Protein AF-A0A938U013-F1 (afdb_monomer_lite)

pLDDT: mean 74.07, std 19.17, range [39.12, 93.88]

Sequence (105 aa):
MKTIKGFQINNTELNHWEKLFKQWQSLIERYCKIMEEDDAPFYHTERANIGVLAGAAWKTGWLALEEFIFRKRAWIFPSHSRLLRGTGKFKNIIYPGVLLLAKIV

Radius of gyration: 19.33 Å; chains: 1; bounding box: 37×30×55 Å

Foldseek 3Di:
DDQDDDDDDPDPVCVVCVQLVVLLSVLQVVVCVVVVVPDTLVVDDPVSSLVSSQVSQVVSQKHKDKDDDDDDPDDDDPPPDPDDPPPDPDPDDDDDIDIDIGHDD

Secondary structure (DSSP, 8-state):
-----------GGGGGGHHHHHHHHHHHHHHHHHTTTS--GGGS-HHHHHHHHHHHHHHTTEEEEE------------TT--------------PPPPEEEEE--

Structure (mmCIF, N/CA/C/O backbone):
data_AF-A0A938U013-F1
#
_entry.id   AF-A0A938U013-F1
#
loop_
_atom_site.group_PDB
_atom_site.id
_atom_site.type_symbol
_atom_site.label_atom_id
_atom_site.label_alt_id
_atom_site.label_comp_id
_atom_site.label_asym_id
_atom_site.label_entity_id
_atom_site.label_seq_id
_atom_site.pdbx_PDB_ins_code
_atom_site.Cartn_x
_atom_site.Cartn_y
_atom_site.Cartn_z
_atom_site.occupancy
_atom_site.B_iso_or_equiv
_atom_site.auth_seq_id
_atom_site.auth_comp_id
_atom_site.auth_asym_id
_atom_site.auth_atom_id
_atom_site.pdbx_PDB_model_num
ATOM 1 N N . MET A 1 1 ? 15.013 6.579 3.277 1.00 51.34 1 MET A N 1
ATOM 2 C CA . MET A 1 1 ? 14.236 7.087 2.114 1.00 51.34 1 MET A CA 1
ATOM 3 C C . MET A 1 1 ? 12.915 7.774 2.525 1.00 51.34 1 MET A C 1
ATOM 5 O O . MET A 1 1 ? 12.404 7.468 3.597 1.00 51.34 1 MET A O 1
ATOM 9 N N . LYS A 1 2 ? 12.329 8.691 1.720 1.00 54.62 2 LYS A N 1
ATOM 10 C CA . LYS A 1 2 ? 10.961 9.231 1.952 1.00 54.62 2 LYS A CA 1
ATOM 11 C C . LYS A 1 2 ? 9.916 8.169 1.571 1.00 54.62 2 LYS A C 1
ATOM 13 O O . LYS A 1 2 ? 9.505 8.087 0.421 1.00 54.62 2 LYS A O 1
ATOM 18 N N . THR A 1 3 ? 9.506 7.344 2.526 1.00 60.41 3 THR A N 1
ATOM 19 C CA . THR A 1 3 ? 8.338 6.463 2.390 1.00 60.41 3 THR A CA 1
ATOM 20 C C . THR A 1 3 ? 7.034 7.251 2.558 1.00 60.41 3 THR A C 1
ATOM 22 O O . THR A 1 3 ? 7.033 8.383 3.054 1.00 60.41 3 THR A O 1
ATOM 25 N N . ILE A 1 4 ? 5.911 6.675 2.114 1.00 69.62 4 ILE A N 1
ATOM 26 C CA . ILE A 1 4 ? 4.585 7.281 2.292 1.00 69.62 4 ILE A CA 1
ATOM 27 C C . ILE A 1 4 ? 4.288 7.346 3.795 1.00 69.62 4 ILE A C 1
ATOM 29 O O . ILE A 1 4 ? 4.179 6.316 4.454 1.00 69.62 4 ILE A O 1
ATOM 33 N N . LYS A 1 5 ? 4.167 8.558 4.348 1.00 69.00 5 LYS A N 1
ATOM 34 C CA . LYS A 1 5 ? 3.921 8.761 5.781 1.00 69.00 5 LYS A CA 1
ATOM 35 C C . LYS A 1 5 ? 2.430 8.841 6.084 1.00 69.00 5 LYS A C 1
ATOM 37 O O . LYS A 1 5 ? 1.848 9.920 6.044 1.00 69.00 5 LYS A O 1
ATOM 42 N N . GLY A 1 6 ? 1.857 7.698 6.455 1.00 78.94 6 GLY A N 1
ATOM 43 C CA . GLY A 1 6 ? 0.493 7.607 6.973 1.00 78.94 6 GLY A CA 1
ATOM 44 C C . GLY A 1 6 ? -0.582 7.976 5.949 1.00 78.94 6 GLY A C 1
ATOM 45 O O . GLY A 1 6 ? -0.301 8.272 4.790 1.00 78.94 6 GLY A O 1
ATOM 46 N N . PHE A 1 7 ? -1.837 7.874 6.361 1.00 82.94 7 PHE A N 1
ATOM 47 C CA . PHE A 1 7 ? -2.997 8.324 5.599 1.00 82.94 7 PHE A CA 1
ATOM 48 C C . PHE A 1 7 ? -4.060 8.802 6.588 1.00 82.94 7 PHE A C 1
ATOM 50 O O . PHE A 1 7 ? -4.071 8.381 7.746 1.00 82.94 7 PHE A O 1
ATOM 57 N N . GLN A 1 8 ? -4.941 9.689 6.139 1.00 84.75 8 GLN A N 1
ATOM 58 C CA . GLN A 1 8 ? -6.077 10.160 6.924 1.00 84.75 8 GLN A CA 1
ATOM 59 C C . GLN A 1 8 ? -7.366 9.762 6.217 1.00 84.75 8 GLN A C 1
ATOM 61 O O . GLN A 1 8 ? -7.504 9.947 5.009 1.00 84.75 8 GLN A O 1
ATOM 66 N N . ILE A 1 9 ? -8.301 9.197 6.978 1.00 84.69 9 ILE A N 1
ATOM 67 C CA . ILE A 1 9 ? -9.653 8.907 6.513 1.00 84.69 9 ILE A CA 1
ATOM 68 C C . ILE A 1 9 ? -10.570 9.915 7.194 1.00 84.69 9 ILE A C 1
ATOM 70 O O . ILE A 1 9 ? -10.812 9.831 8.394 1.00 84.69 9 ILE A O 1
ATOM 74 N N . ASN A 1 10 ? -11.062 10.878 6.418 1.00 86.31 10 ASN A N 1
ATOM 75 C CA . ASN A 1 10 ? -11.908 11.953 6.943 1.00 86.31 10 ASN A CA 1
ATOM 76 C C . ASN A 1 10 ? -13.392 11.557 7.034 1.00 86.31 10 ASN A C 1
ATOM 78 O O . ASN A 1 10 ? -14.168 12.265 7.664 1.00 86.31 10 ASN A O 1
ATOM 82 N N . ASN A 1 11 ? -13.793 10.442 6.411 1.00 87.81 11 ASN A N 1
ATOM 83 C CA . ASN A 1 11 ? -15.165 9.936 6.435 1.00 87.81 11 ASN A CA 1
ATOM 84 C C . ASN A 1 11 ? -15.210 8.555 7.105 1.00 87.81 11 ASN A C 1
ATOM 86 O O . ASN A 1 11 ? -14.609 7.602 6.609 1.00 87.81 11 ASN A O 1
ATOM 90 N N . THR A 1 12 ? -15.964 8.438 8.196 1.00 83.88 12 THR A N 1
ATOM 91 C CA . THR A 1 12 ? -16.116 7.201 8.975 1.00 83.88 12 THR A CA 1
ATOM 92 C C . THR A 1 12 ? -16.707 6.043 8.169 1.00 83.88 12 THR A C 1
ATOM 94 O O . THR A 1 12 ? -16.360 4.888 8.418 1.00 83.88 12 THR A O 1
ATOM 97 N N . GLU A 1 13 ? -17.523 6.319 7.150 1.00 87.62 13 GLU A N 1
ATOM 98 C CA . GLU A 1 13 ? -18.058 5.298 6.238 1.00 87.62 13 GLU A CA 1
ATOM 99 C C . GLU A 1 13 ? -16.947 4.605 5.434 1.00 87.62 13 GLU A C 1
ATOM 101 O O . GLU A 1 13 ? -17.060 3.434 5.064 1.00 87.62 13 GLU A O 1
ATOM 106 N N . LEU A 1 14 ? -15.823 5.296 5.221 1.00 86.75 14 LEU A N 1
ATOM 107 C CA . LEU A 1 14 ? -14.660 4.797 4.491 1.00 86.75 14 LEU A CA 1
ATOM 108 C C . LEU A 1 14 ? -13.635 4.097 5.391 1.00 86.75 14 LEU A C 1
ATOM 110 O O . LEU A 1 14 ? -12.602 3.655 4.896 1.00 86.75 14 LEU A O 1
ATOM 114 N N . ASN A 1 15 ? -13.909 3.903 6.684 1.00 86.94 15 ASN A N 1
ATOM 115 C CA . ASN A 1 15 ? -12.978 3.227 7.601 1.00 86.94 15 ASN A CA 1
ATOM 116 C C . ASN A 1 15 ? -12.593 1.809 7.143 1.00 86.94 15 ASN A C 1
ATOM 118 O O . ASN A 1 15 ? -11.517 1.311 7.458 1.00 86.94 15 ASN A O 1
ATOM 122 N N . HIS A 1 16 ? -13.429 1.153 6.336 1.00 84.44 16 HIS A N 1
ATOM 123 C CA . HIS A 1 16 ? -13.107 -0.151 5.762 1.00 84.44 16 HIS A CA 1
ATOM 124 C C . HIS A 1 16 ? -11.890 -0.133 4.812 1.00 84.44 16 HIS A C 1
ATOM 126 O O . HIS A 1 16 ? -11.275 -1.182 4.614 1.00 84.44 16 HIS A O 1
ATOM 132 N N . TRP A 1 17 ? -11.510 1.031 4.276 1.00 89.38 17 TRP A N 1
ATOM 133 C CA . TRP A 1 17 ? -10.311 1.228 3.453 1.00 89.38 17 TRP A CA 1
ATOM 134 C C . TRP A 1 17 ? -9.015 1.262 4.267 1.00 89.38 17 TRP A C 1
ATOM 136 O O . TRP A 1 17 ? -7.935 1.068 3.714 1.00 89.38 17 TRP A O 1
ATOM 146 N N . GLU A 1 18 ? -9.100 1.454 5.584 1.00 90.88 18 GLU A N 1
ATOM 147 C CA . GLU A 1 18 ? -7.933 1.585 6.459 1.00 90.88 18 GLU A CA 1
ATOM 148 C C . GLU A 1 18 ? -6.997 0.374 6.352 1.00 90.88 18 GLU A C 1
ATOM 150 O O . GLU A 1 18 ? -5.782 0.518 6.207 1.00 90.88 18 GLU A O 1
ATOM 155 N N . LYS A 1 19 ? -7.572 -0.835 6.362 1.00 91.31 19 LYS A N 1
ATOM 156 C CA . LYS A 1 19 ? -6.812 -2.083 6.215 1.00 91.31 19 LYS A CA 1
ATOM 157 C C . LYS A 1 19 ? -6.098 -2.152 4.866 1.00 91.31 19 LYS A C 1
ATOM 159 O O . LYS A 1 19 ? -4.945 -2.575 4.818 1.00 91.31 19 LYS A O 1
ATOM 164 N N . LEU A 1 20 ? -6.760 -1.713 3.792 1.00 92.44 20 LEU A N 1
ATOM 165 C CA . LEU A 1 20 ? -6.181 -1.688 2.451 1.00 92.44 20 LEU A CA 1
ATOM 166 C C . LEU A 1 20 ? -4.993 -0.725 2.380 1.00 92.44 20 LEU A C 1
ATOM 168 O O . LEU A 1 20 ? -3.920 -1.122 1.931 1.00 92.44 20 LEU A O 1
ATOM 172 N N . PHE A 1 21 ? -5.153 0.510 2.862 1.00 91.81 21 PHE A N 1
ATOM 173 C CA . PHE A 1 21 ? -4.091 1.514 2.798 1.00 91.81 21 PHE A CA 1
ATOM 174 C C . PHE A 1 21 ? -2.892 1.168 3.682 1.00 91.81 21 PHE A C 1
ATOM 176 O O . PHE A 1 21 ? -1.755 1.318 3.235 1.00 91.81 21 PHE A O 1
ATOM 183 N N . LYS A 1 22 ? -3.117 0.612 4.882 1.00 92.12 22 LYS A N 1
ATOM 184 C CA . LYS A 1 22 ? -2.034 0.058 5.717 1.00 92.12 22 LYS A CA 1
ATOM 185 C C . LYS A 1 22 ? -1.269 -1.038 4.977 1.00 92.12 22 LYS A C 1
ATOM 187 O O . LYS A 1 22 ? -0.039 -1.044 4.974 1.00 92.12 22 LYS A O 1
ATOM 192 N N . GLN A 1 23 ? -1.986 -1.948 4.318 1.00 93.88 23 GLN A N 1
ATOM 193 C CA . GLN A 1 23 ? -1.361 -3.043 3.582 1.00 93.88 23 GLN A CA 1
ATOM 194 C C . GLN A 1 23 ? -0.585 -2.551 2.355 1.00 93.88 23 GLN A C 1
ATOM 196 O O . GLN A 1 23 ? 0.496 -3.066 2.071 1.00 93.88 23 GLN A O 1
ATOM 201 N N . TRP A 1 24 ? -1.107 -1.555 1.643 1.00 93.44 24 TRP A N 1
ATOM 202 C CA . TRP A 1 24 ? -0.442 -0.935 0.501 1.00 93.44 24 TRP A CA 1
ATOM 203 C C . TRP A 1 24 ? 0.860 -0.236 0.908 1.00 93.44 24 TRP A C 1
ATOM 205 O O . TRP A 1 24 ? 1.900 -0.499 0.305 1.00 93.44 24 TRP A O 1
ATOM 215 N N . GLN A 1 25 ? 0.843 0.547 1.993 1.00 92.69 25 GLN A N 1
ATOM 216 C CA . GLN A 1 25 ? 2.056 1.149 2.562 1.00 92.69 25 GLN A CA 1
ATOM 217 C C . GLN A 1 25 ? 3.086 0.086 2.951 1.00 92.69 25 GLN A C 1
ATOM 219 O O . GLN A 1 25 ? 4.240 0.176 2.537 1.00 92.69 25 GLN A O 1
ATOM 224 N N . SER A 1 26 ? 2.656 -0.972 3.644 1.00 92.75 26 SER A N 1
ATOM 225 C CA . SER A 1 26 ? 3.533 -2.085 4.022 1.00 92.75 26 SER A CA 1
ATOM 226 C C . SER A 1 26 ? 4.171 -2.783 2.810 1.00 92.75 26 SER A C 1
ATOM 228 O O . SER A 1 26 ? 5.336 -3.182 2.862 1.00 92.75 26 SER A O 1
ATOM 230 N N . LEU A 1 27 ? 3.442 -2.928 1.696 1.00 93.19 27 LEU A N 1
ATOM 231 C CA . LEU A 1 27 ? 3.995 -3.502 0.465 1.00 93.19 27 LEU A CA 1
ATOM 232 C C . LEU A 1 27 ? 5.017 -2.584 -0.205 1.00 93.19 27 LEU A C 1
ATOM 234 O O . LEU A 1 27 ? 6.034 -3.084 -0.683 1.00 93.19 27 LEU A O 1
ATOM 238 N N . ILE A 1 28 ? 4.775 -1.273 -0.215 1.00 91.88 28 ILE A N 1
ATOM 239 C CA . ILE A 1 28 ? 5.737 -0.290 -0.723 1.00 91.88 28 ILE A CA 1
ATOM 240 C C . ILE A 1 28 ? 7.009 -0.331 0.121 1.00 91.88 28 ILE A C 1
ATOM 242 O O . ILE A 1 28 ? 8.089 -0.500 -0.429 1.00 91.88 28 ILE A O 1
ATOM 246 N N . GLU A 1 29 ? 6.897 -0.268 1.448 1.00 91.62 29 GLU A N 1
ATOM 247 C CA . GLU A 1 29 ? 8.053 -0.356 2.350 1.00 91.62 29 GLU A CA 1
ATOM 248 C C . GLU A 1 29 ? 8.848 -1.646 2.137 1.00 91.62 29 GLU A C 1
ATOM 250 O O . GLU A 1 29 ? 10.078 -1.625 2.079 1.00 91.62 29 GLU A O 1
ATOM 255 N N . ARG A 1 30 ? 8.150 -2.774 1.959 1.00 92.31 30 ARG A N 1
ATOM 256 C CA . ARG A 1 30 ? 8.788 -4.054 1.651 1.00 92.31 30 ARG A CA 1
ATOM 257 C C . ARG A 1 30 ? 9.521 -4.027 0.310 1.00 92.31 30 ARG A C 1
ATOM 259 O O . ARG A 1 30 ? 10.623 -4.563 0.245 1.00 92.31 30 ARG A O 1
ATOM 266 N N . TYR A 1 31 ? 8.927 -3.451 -0.735 1.00 91.25 31 TYR A N 1
ATOM 267 C CA . TYR A 1 31 ? 9.580 -3.307 -2.040 1.00 91.25 31 TYR A CA 1
ATOM 268 C C . TYR A 1 31 ? 10.861 -2.488 -1.908 1.00 91.25 31 TYR A C 1
ATOM 270 O O . TYR A 1 31 ? 11.931 -2.958 -2.277 1.00 91.25 31 TYR A O 1
ATOM 278 N N . CYS A 1 32 ? 10.759 -1.307 -1.301 1.00 91.06 32 CYS A N 1
ATOM 279 C CA . CYS A 1 32 ? 11.886 -0.400 -1.134 1.00 91.06 32 CYS A CA 1
ATOM 280 C C . CYS A 1 32 ? 13.021 -1.053 -0.337 1.00 91.06 32 CYS A C 1
ATOM 282 O O . CYS A 1 32 ? 14.183 -0.902 -0.688 1.00 91.06 32 CYS A O 1
ATOM 284 N N . LYS A 1 33 ? 12.691 -1.840 0.697 1.00 90.62 33 LYS A N 1
ATOM 285 C CA . LYS A 1 33 ? 13.681 -2.592 1.477 1.00 90.62 33 LYS A CA 1
ATOM 286 C C . LYS A 1 33 ? 14.405 -3.665 0.654 1.00 90.62 33 LYS A C 1
ATOM 288 O O . LYS A 1 33 ? 15.581 -3.906 0.892 1.00 90.62 33 LYS A O 1
ATOM 293 N N . ILE A 1 34 ? 13.707 -4.338 -0.263 1.00 92.75 34 ILE A N 1
ATOM 294 C CA . ILE A 1 34 ? 14.308 -5.356 -1.144 1.00 92.75 34 ILE A CA 1
ATOM 295 C C . ILE A 1 34 ? 15.229 -4.702 -2.179 1.00 92.75 34 ILE A C 1
ATOM 297 O O . ILE A 1 34 ? 16.260 -5.273 -2.507 1.00 92.75 34 ILE A O 1
ATOM 301 N N . MET A 1 35 ? 14.874 -3.509 -2.653 1.00 90.31 35 MET A N 1
ATOM 302 C CA . MET A 1 35 ? 15.661 -2.732 -3.616 1.00 90.31 35 MET A CA 1
ATOM 303 C C . MET A 1 35 ? 16.718 -1.841 -2.941 1.00 90.31 35 MET A C 1
ATOM 305 O O . MET A 1 35 ? 17.117 -0.840 -3.521 1.00 90.31 35 MET A O 1
ATOM 309 N N . GLU A 1 36 ? 17.115 -2.160 -1.704 1.00 88.56 36 GLU A N 1
ATOM 310 C CA . GLU A 1 36 ? 18.151 -1.442 -0.938 1.00 88.56 36 GLU A CA 1
ATOM 311 C C . GLU A 1 36 ? 17.931 0.081 -0.819 1.00 88.56 36 GLU A C 1
ATOM 313 O O . GLU A 1 36 ? 18.871 0.84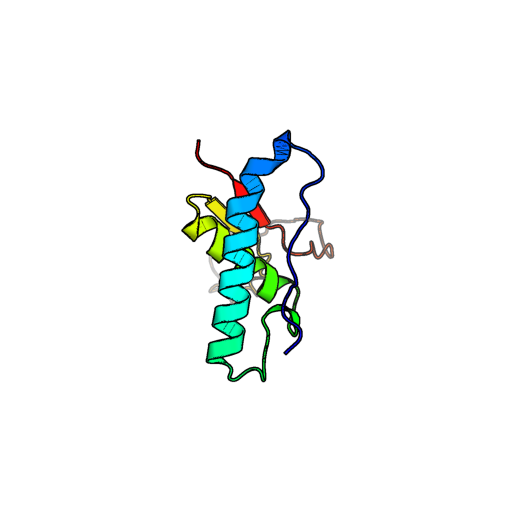8 -0.671 1.00 88.56 36 GLU A O 1
ATOM 318 N N . GLU A 1 37 ? 16.670 0.525 -0.826 1.00 83.62 37 GLU A N 1
ATOM 319 C CA . GLU A 1 37 ? 16.269 1.942 -0.835 1.00 83.62 37 GLU A CA 1
ATOM 320 C C . GLU A 1 37 ? 16.674 2.747 -2.088 1.00 83.62 37 GLU A C 1
ATOM 322 O O . GLU A 1 37 ? 16.482 3.964 -2.111 1.00 83.62 37 GLU A O 1
ATOM 327 N N . ASP A 1 38 ? 17.138 2.087 -3.150 1.00 87.69 38 ASP A N 1
ATOM 328 C CA . ASP A 1 38 ? 17.495 2.737 -4.419 1.00 87.69 38 ASP A CA 1
ATOM 329 C C . ASP A 1 38 ? 16.306 2.865 -5.387 1.00 87.69 38 ASP A C 1
ATOM 331 O O . ASP A 1 38 ? 16.347 3.661 -6.327 1.00 87.69 38 ASP A O 1
ATOM 335 N N . ASP A 1 39 ? 15.219 2.121 -5.154 1.00 88.12 39 ASP A N 1
ATOM 336 C CA . ASP A 1 39 ? 14.030 2.137 -6.007 1.00 88.12 39 ASP A CA 1
ATOM 337 C C . ASP A 1 39 ? 12.710 2.118 -5.216 1.00 88.12 39 ASP A C 1
ATOM 339 O O . ASP A 1 39 ? 12.617 1.602 -4.098 1.00 88.12 39 ASP A O 1
ATOM 343 N N . ALA A 1 40 ? 11.655 2.665 -5.824 1.00 87.94 40 ALA A N 1
ATOM 344 C CA . ALA A 1 40 ? 10.305 2.684 -5.279 1.00 87.94 40 ALA A CA 1
ATOM 345 C C . ALA A 1 40 ? 9.251 2.504 -6.385 1.00 87.94 40 ALA A C 1
ATOM 347 O O . ALA A 1 40 ? 9.396 3.057 -7.475 1.00 87.94 40 ALA A O 1
ATOM 348 N N . PRO A 1 41 ? 8.111 1.833 -6.118 1.00 85.50 41 PRO A N 1
ATOM 349 C CA . PRO A 1 41 ? 7.103 1.575 -7.151 1.00 85.50 41 PRO A CA 1
ATOM 350 C C . PRO A 1 41 ? 6.516 2.855 -7.761 1.00 85.50 41 PRO A C 1
ATOM 352 O O . PRO A 1 41 ? 6.110 2.866 -8.919 1.00 85.50 41 PRO A O 1
ATOM 355 N N . PHE A 1 42 ? 6.486 3.941 -6.986 1.00 84.62 42 PHE A N 1
ATOM 356 C CA . PHE A 1 42 ? 5.990 5.248 -7.413 1.00 84.62 42 PHE A CA 1
ATOM 357 C C . PHE A 1 42 ? 7.026 6.098 -8.171 1.00 84.62 42 PHE A C 1
ATOM 359 O O . PHE A 1 42 ? 6.671 7.178 -8.633 1.00 84.62 42 PHE A O 1
ATOM 366 N N . TYR A 1 43 ? 8.280 5.648 -8.310 1.00 87.25 43 TYR A N 1
ATOM 367 C CA . TYR A 1 43 ? 9.265 6.290 -9.196 1.00 87.25 43 TYR A CA 1
ATOM 368 C C . TYR A 1 43 ? 9.049 5.944 -10.672 1.00 87.25 43 TYR A C 1
ATOM 370 O O . TYR A 1 43 ? 9.519 6.662 -11.552 1.00 87.25 43 TYR A O 1
ATOM 378 N N . HIS A 1 44 ? 8.325 4.858 -10.941 1.00 85.19 44 HIS A N 1
ATOM 379 C CA . HIS A 1 44 ? 8.021 4.392 -12.288 1.00 85.19 44 HIS A CA 1
ATOM 380 C C . HIS A 1 44 ? 6.712 5.010 -12.802 1.00 85.19 44 HIS A C 1
ATOM 382 O O . HIS A 1 44 ? 6.353 6.147 -12.509 1.00 85.19 44 HIS A O 1
ATOM 388 N N . THR A 1 45 ? 5.980 4.251 -13.612 1.00 85.25 45 THR A N 1
ATOM 389 C CA . THR A 1 45 ? 4.659 4.646 -14.104 1.00 85.25 45 THR A CA 1
ATOM 390 C C . THR A 1 45 ? 3.590 4.507 -13.020 1.00 85.25 45 THR A C 1
ATOM 392 O O . THR A 1 45 ? 3.711 3.685 -12.112 1.00 85.25 45 THR A O 1
ATOM 395 N N . GLU A 1 46 ? 2.483 5.238 -13.172 1.00 81.81 46 GLU A N 1
ATOM 396 C CA . GLU A 1 46 ? 1.283 5.105 -12.329 1.00 81.81 46 GLU A CA 1
ATOM 397 C C . GLU A 1 46 ? 0.854 3.637 -12.165 1.00 81.81 46 GLU A C 1
ATOM 399 O O . GLU A 1 46 ? 0.501 3.184 -11.076 1.00 81.81 46 GLU A O 1
ATOM 404 N N . ARG A 1 47 ? 0.997 2.862 -13.242 1.00 83.19 47 ARG A N 1
ATOM 405 C CA . ARG A 1 47 ? 0.664 1.445 -13.296 1.00 83.19 47 ARG A CA 1
ATOM 406 C C . ARG A 1 47 ? 1.445 0.586 -12.304 1.00 83.19 47 ARG A C 1
ATOM 408 O O . ARG A 1 47 ? 0.873 -0.333 -11.728 1.00 83.19 47 ARG A O 1
ATOM 415 N N . ALA A 1 48 ? 2.728 0.872 -12.088 1.00 86.94 48 ALA A N 1
ATOM 416 C CA . ALA A 1 48 ? 3.525 0.133 -11.112 1.00 86.94 48 ALA A CA 1
ATOM 417 C C . ALA A 1 48 ? 2.942 0.308 -9.702 1.00 86.94 48 ALA A C 1
ATOM 419 O O . ALA A 1 48 ? 2.777 -0.661 -8.965 1.00 86.94 48 ALA A O 1
ATOM 420 N N . ASN A 1 49 ? 2.533 1.531 -9.363 1.00 88.81 49 ASN A N 1
ATOM 421 C CA . ASN A 1 49 ? 1.910 1.832 -8.081 1.00 88.81 49 ASN A CA 1
ATOM 422 C C . ASN A 1 49 ? 0.501 1.213 -7.947 1.00 88.81 49 ASN A C 1
ATOM 424 O O . ASN A 1 49 ? 0.173 0.637 -6.907 1.00 88.81 49 ASN A O 1
ATOM 428 N N . ILE A 1 50 ? -0.304 1.262 -9.018 1.00 88.81 50 ILE A N 1
ATOM 429 C CA . ILE A 1 50 ? -1.625 0.612 -9.100 1.00 88.81 50 ILE A CA 1
ATOM 430 C C . ILE A 1 50 ? -1.507 -0.907 -8.917 1.00 88.81 50 ILE A C 1
ATOM 432 O O . ILE A 1 50 ? -2.283 -1.490 -8.163 1.00 88.81 50 ILE A O 1
ATOM 436 N N . GLY A 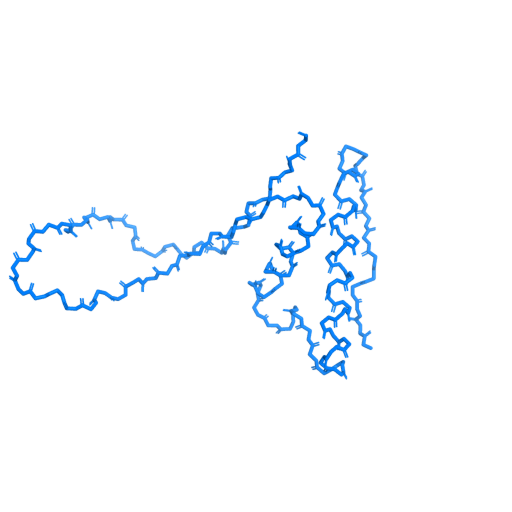1 51 ? -0.512 -1.550 -9.532 1.00 90.50 51 GLY A N 1
ATOM 437 C CA . GLY A 1 51 ? -0.267 -2.984 -9.366 1.00 90.50 51 GLY A CA 1
ATOM 438 C C . GLY A 1 51 ? 0.058 -3.364 -7.917 1.00 90.50 51 GLY A C 1
ATOM 439 O O . GLY A 1 51 ? -0.426 -4.378 -7.409 1.00 90.50 51 GLY A O 1
ATOM 440 N N . VAL A 1 52 ? 0.810 -2.519 -7.201 1.00 92.00 52 VAL A N 1
ATOM 441 C CA . VAL A 1 52 ? 1.080 -2.721 -5.765 1.00 92.00 52 VAL A CA 1
ATOM 442 C C . VAL A 1 52 ? -0.194 -2.555 -4.931 1.00 92.00 52 VAL A C 1
ATOM 444 O O . VAL A 1 52 ? -0.421 -3.333 -4.002 1.00 92.00 52 VAL A O 1
ATOM 447 N N . LEU A 1 53 ? -1.062 -1.599 -5.275 1.00 91.88 53 LEU A N 1
ATOM 448 C CA . LEU A 1 53 ? -2.370 -1.431 -4.633 1.00 91.88 53 LEU A CA 1
ATOM 449 C C . LEU A 1 53 ? -3.298 -2.629 -4.896 1.00 91.88 53 LEU A C 1
ATOM 451 O O . LEU A 1 53 ? -3.953 -3.111 -3.972 1.00 91.88 53 LEU A O 1
ATOM 455 N N . ALA A 1 54 ? -3.301 -3.164 -6.117 1.00 92.44 54 ALA A N 1
ATOM 456 C CA . ALA A 1 54 ? -4.031 -4.380 -6.460 1.00 92.44 54 ALA A CA 1
ATOM 457 C C . ALA A 1 54 ? -3.541 -5.575 -5.627 1.00 92.44 54 ALA A C 1
ATOM 459 O O . ALA A 1 54 ? -4.341 -6.303 -5.042 1.00 92.44 54 ALA A O 1
ATOM 460 N N . GLY A 1 55 ? -2.222 -5.743 -5.491 1.00 92.44 55 GLY A N 1
ATOM 461 C CA . GLY A 1 55 ? -1.636 -6.758 -4.614 1.00 92.44 55 GLY A CA 1
ATOM 462 C C . GLY A 1 55 ? -2.017 -6.577 -3.139 1.00 92.44 55 GLY A C 1
ATOM 463 O O . GLY A 1 55 ? -2.235 -7.563 -2.432 1.00 92.44 55 GLY A O 1
ATOM 464 N N . ALA A 1 56 ? -2.140 -5.332 -2.668 1.00 93.88 56 ALA A N 1
ATOM 465 C CA . ALA A 1 56 ? -2.619 -5.038 -1.319 1.00 93.88 56 ALA A CA 1
ATOM 466 C C . ALA A 1 56 ? -4.073 -5.480 -1.125 1.00 93.88 56 ALA A C 1
ATOM 468 O O . ALA A 1 56 ? -4.383 -6.086 -0.102 1.00 93.88 56 ALA A O 1
ATOM 469 N N . ALA A 1 57 ? -4.933 -5.232 -2.116 1.00 93.69 57 ALA A N 1
ATOM 470 C CA . ALA A 1 57 ? -6.333 -5.642 -2.098 1.00 93.69 57 ALA A CA 1
ATOM 471 C C . ALA A 1 57 ? -6.483 -7.162 -2.001 1.00 93.69 57 ALA A C 1
ATOM 473 O O . ALA A 1 57 ? -7.150 -7.652 -1.091 1.00 93.69 57 ALA A O 1
ATOM 474 N N . TRP A 1 58 ? -5.763 -7.915 -2.836 1.00 91.88 58 TRP A N 1
ATOM 475 C CA . TRP A 1 58 ? -5.762 -9.380 -2.762 1.00 91.88 58 TRP A CA 1
ATOM 476 C C . TRP A 1 58 ? -5.331 -9.905 -1.385 1.00 91.88 58 TRP A C 1
ATOM 478 O O . TRP A 1 58 ? -5.884 -10.886 -0.892 1.00 91.88 58 TRP A O 1
ATOM 488 N N . LYS A 1 59 ? -4.384 -9.232 -0.719 1.00 92.38 59 LYS A N 1
ATOM 489 C CA . LYS A 1 59 ? -3.941 -9.605 0.635 1.00 92.38 59 LYS A CA 1
ATOM 490 C C . LYS A 1 59 ? -4.943 -9.279 1.738 1.00 92.38 59 LYS A C 1
ATOM 492 O O . LYS A 1 59 ? -4.908 -9.928 2.779 1.00 92.38 59 LYS A O 1
ATOM 497 N N . THR A 1 60 ? -5.806 -8.286 1.548 1.00 92.44 60 THR A N 1
ATOM 498 C CA . THR A 1 60 ? -6.808 -7.877 2.544 1.00 92.44 60 THR A CA 1
ATOM 499 C C . THR A 1 60 ? -8.176 -8.524 2.326 1.00 92.44 60 THR A C 1
ATOM 501 O O . THR A 1 60 ? -9.127 -8.166 3.021 1.00 92.44 60 THR A O 1
ATOM 504 N N . GLY A 1 61 ? -8.283 -9.485 1.399 1.00 89.06 61 GLY A N 1
ATOM 505 C CA . GLY A 1 61 ? -9.533 -10.181 1.064 1.00 89.06 61 GLY A CA 1
ATOM 506 C C . GLY A 1 61 ? -10.425 -9.416 0.083 1.00 89.06 61 GLY A C 1
ATOM 507 O O . GLY A 1 61 ? -11.604 -9.728 -0.059 1.00 89.06 61 GLY A O 1
ATOM 508 N N . TRP A 1 62 ? -9.882 -8.395 -0.574 1.00 91.69 62 TRP A N 1
ATOM 509 C CA . TRP A 1 62 ? -10.556 -7.652 -1.630 1.00 91.69 62 TRP A CA 1
ATOM 510 C C . TRP A 1 62 ? -10.171 -8.230 -2.992 1.00 91.69 62 TRP A C 1
ATOM 512 O O . TRP A 1 62 ? -9.111 -8.829 -3.165 1.00 91.69 62 TRP A O 1
ATOM 522 N N . LEU A 1 63 ? -11.027 -8.011 -3.980 1.00 88.81 63 LEU A N 1
ATOM 523 C CA . LEU A 1 63 ? -10.742 -8.294 -5.378 1.00 88.81 63 LEU A CA 1
ATOM 524 C C . LEU A 1 63 ? -10.234 -7.026 -6.047 1.00 88.81 63 LEU A C 1
ATOM 526 O O . LEU A 1 63 ? -10.800 -5.946 -5.866 1.00 88.81 63 LEU A O 1
ATOM 530 N N . ALA A 1 64 ? -9.190 -7.178 -6.851 1.00 88.75 64 ALA A N 1
ATOM 531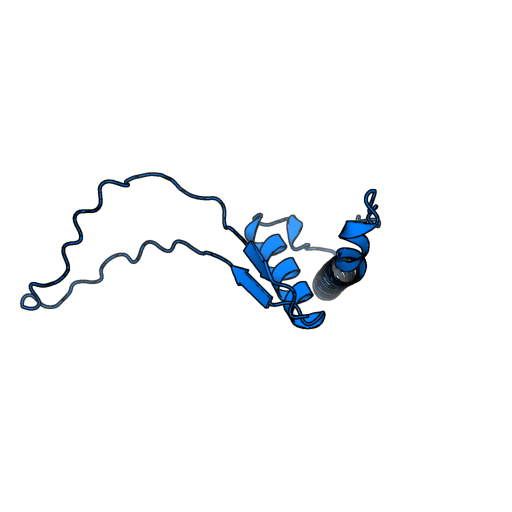 C CA . ALA A 1 64 ? -8.665 -6.117 -7.688 1.00 88.75 64 ALA A CA 1
ATOM 532 C C . ALA A 1 64 ? -8.575 -6.602 -9.132 1.00 88.75 64 ALA A C 1
ATOM 534 O O . ALA A 1 64 ? -7.930 -7.618 -9.404 1.00 88.75 64 ALA A O 1
ATOM 535 N N . LEU A 1 65 ? -9.208 -5.870 -10.046 1.00 84.62 65 LEU A N 1
ATOM 536 C CA . LEU A 1 65 ? -9.128 -6.115 -11.479 1.00 84.62 65 LEU A CA 1
ATOM 537 C C . LEU A 1 65 ? -8.619 -4.857 -12.171 1.00 84.62 65 LEU A C 1
ATOM 539 O O . LEU A 1 65 ? -9.265 -3.812 -12.153 1.00 84.62 65 LEU A O 1
ATOM 543 N N . GLU A 1 66 ? -7.425 -4.963 -12.739 1.00 78.62 66 GLU A N 1
ATOM 544 C CA . GLU A 1 66 ? -6.787 -3.876 -13.469 1.00 78.62 66 GLU A CA 1
ATOM 545 C C . GLU A 1 66 ? -7.178 -3.965 -14.946 1.00 78.62 66 GLU A C 1
ATOM 547 O O . GLU A 1 66 ? -6.893 -4.958 -15.622 1.00 78.62 66 GLU A O 1
ATOM 552 N N . GLU A 1 67 ? -7.838 -2.931 -15.460 1.00 70.25 67 GLU A N 1
ATOM 553 C CA . GLU A 1 67 ? -8.144 -2.823 -16.877 1.00 70.25 67 GLU A CA 1
ATOM 554 C C . GLU A 1 67 ? -6.886 -2.402 -17.639 1.00 70.25 67 GLU A C 1
ATOM 556 O O . GLU A 1 67 ? -6.362 -1.297 -17.479 1.00 70.25 67 GLU A O 1
ATOM 561 N N . PHE A 1 68 ? -6.405 -3.296 -18.504 1.00 67.94 68 PHE A N 1
ATOM 562 C CA . PHE A 1 68 ? -5.291 -3.009 -19.393 1.00 67.94 68 PHE A CA 1
ATOM 563 C C . PHE A 1 68 ? -5.698 -3.115 -20.853 1.00 67.94 68 PHE A C 1
ATOM 565 O O . PHE A 1 68 ? -6.001 -4.193 -21.368 1.00 67.94 68 PHE A O 1
ATOM 572 N N . ILE A 1 69 ? -5.609 -1.989 -21.555 1.00 64.94 69 ILE A N 1
ATOM 573 C CA . ILE A 1 69 ? -5.814 -1.950 -22.996 1.00 64.94 69 ILE A CA 1
ATOM 574 C C . ILE A 1 69 ? -4.484 -2.260 -23.685 1.00 64.94 69 ILE A C 1
ATOM 576 O O . ILE A 1 69 ? -3.601 -1.410 -23.807 1.00 64.94 69 ILE A O 1
ATOM 580 N N . PHE A 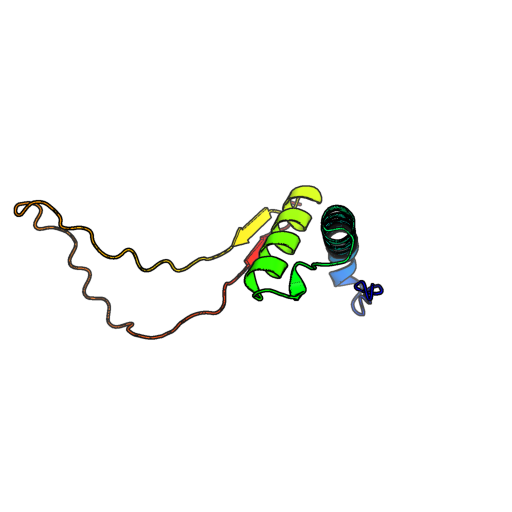1 70 ? -4.354 -3.483 -24.197 1.00 62.47 70 PHE A N 1
ATOM 581 C CA . PHE A 1 70 ? -3.264 -3.854 -25.094 1.00 62.47 70 PHE A CA 1
ATOM 582 C C . PHE A 1 70 ? -3.725 -3.794 -26.551 1.00 62.47 70 PHE A C 1
ATOM 584 O O . PHE A 1 70 ? -4.663 -4.484 -26.957 1.00 62.47 70 PHE A O 1
ATOM 591 N N . ARG A 1 71 ? -3.021 -3.028 -27.393 1.00 59.12 71 ARG A N 1
ATOM 592 C CA . ARG A 1 71 ? -3.178 -3.153 -28.846 1.00 59.12 71 ARG A CA 1
ATOM 593 C C . ARG A 1 71 ? -2.495 -4.431 -29.310 1.00 59.12 71 ARG A C 1
ATOM 595 O O . ARG A 1 71 ? -1.292 -4.442 -29.566 1.00 59.12 71 ARG A O 1
ATOM 602 N N . LYS A 1 72 ? -3.278 -5.494 -29.499 1.00 57.09 72 LYS A N 1
ATOM 603 C CA . LYS A 1 72 ? -2.815 -6.684 -30.214 1.00 57.09 72 LYS A CA 1
ATOM 604 C C . LYS A 1 72 ? -2.487 -6.263 -31.651 1.00 57.09 72 LYS A C 1
ATOM 606 O O . LYS A 1 72 ? -3.389 -6.045 -32.457 1.00 57.09 72 LYS A O 1
ATOM 611 N N . ARG A 1 73 ? -1.200 -6.090 -31.981 1.00 52.91 73 ARG A N 1
ATOM 612 C CA . ARG A 1 73 ? -0.782 -6.038 -33.389 1.00 52.91 73 ARG A CA 1
ATOM 613 C C . ARG A 1 73 ? -1.150 -7.396 -33.968 1.00 52.91 73 ARG A C 1
ATOM 615 O O . ARG A 1 73 ? -0.640 -8.413 -33.504 1.00 52.91 73 ARG A O 1
ATOM 622 N N . ALA A 1 74 ? -2.103 -7.404 -34.893 1.00 53.56 74 ALA A N 1
ATOM 623 C CA . ALA A 1 74 ? -2.505 -8.606 -35.597 1.00 53.56 74 ALA A CA 1
ATOM 624 C C . ALA A 1 74 ? -1.267 -9.181 -36.293 1.00 53.56 74 ALA A C 1
ATOM 626 O O . ALA A 1 74 ? -0.813 -8.652 -37.306 1.00 53.56 74 ALA A O 1
ATOM 627 N N . TRP A 1 75 ? -0.691 -10.231 -35.712 1.00 42.44 75 TRP A N 1
ATOM 628 C CA . TRP A 1 75 ? 0.197 -11.111 -36.444 1.00 42.44 75 TRP A CA 1
ATOM 629 C C . TRP A 1 75 ? -0.666 -11.816 -37.483 1.00 42.44 75 TRP A C 1
ATOM 631 O O . TRP A 1 75 ? -1.640 -12.478 -37.135 1.00 42.44 75 TRP A O 1
ATOM 641 N N . ILE A 1 76 ? -0.346 -11.526 -38.741 1.00 50.22 76 ILE A N 1
ATOM 642 C CA . ILE A 1 76 ? -0.689 -12.227 -39.979 1.00 50.22 76 ILE A CA 1
ATOM 643 C C . ILE A 1 76 ? -1.488 -13.513 -39.709 1.00 50.22 76 ILE A C 1
ATOM 645 O O . ILE A 1 76 ? -0.923 -14.551 -39.371 1.00 50.22 76 ILE A O 1
ATOM 649 N N . PHE A 1 77 ? -2.809 -13.446 -39.874 1.00 42.59 77 PHE A N 1
ATOM 650 C CA . PHE A 1 77 ? -3.596 -14.659 -40.060 1.00 42.59 77 PHE A CA 1
ATOM 651 C C . PHE A 1 77 ? -3.233 -15.238 -41.439 1.00 42.59 77 PHE A C 1
ATOM 653 O O . PHE A 1 77 ? -3.218 -14.474 -42.412 1.00 42.59 77 PHE A O 1
ATOM 660 N N . PRO A 1 78 ? -2.952 -16.549 -41.562 1.00 42.91 78 PRO A N 1
ATOM 661 C CA . PRO A 1 78 ? -2.903 -17.215 -42.858 1.00 42.91 78 PRO A CA 1
ATOM 662 C C . PRO A 1 78 ? -4.188 -16.895 -43.628 1.00 42.91 78 PRO A C 1
ATOM 664 O O . PRO A 1 78 ? -5.271 -16.842 -43.046 1.00 42.91 78 PRO A O 1
ATOM 667 N N . SER A 1 79 ? -4.051 -16.650 -44.925 1.00 47.00 79 SER A N 1
ATOM 668 C CA . SER A 1 79 ? -4.958 -15.939 -45.841 1.00 47.00 79 SER A CA 1
ATOM 669 C C . SER A 1 79 ? -6.420 -16.421 -45.980 1.00 47.00 79 SER A C 1
ATOM 671 O O . SER A 1 79 ? -7.109 -15.952 -46.883 1.00 47.00 79 SER A O 1
ATOM 673 N N . HIS A 1 80 ? -6.946 -17.295 -45.115 1.00 45.81 80 HIS A N 1
ATOM 674 C CA . HIS A 1 80 ? -8.245 -17.950 -45.318 1.00 45.81 80 HIS A CA 1
ATOM 675 C C . HIS A 1 80 ? -9.300 -17.784 -44.207 1.00 45.81 80 HIS A C 1
ATOM 677 O O . HIS A 1 80 ? -10.433 -18.219 -44.400 1.00 45.81 80 HIS A O 1
ATOM 683 N N . SER A 1 81 ? -9.039 -17.095 -43.091 1.00 41.81 81 SER A N 1
ATOM 684 C CA . SER A 1 81 ? -10.072 -16.839 -42.066 1.00 41.81 81 SER A CA 1
ATOM 685 C C . SER A 1 81 ? -10.688 -15.439 -42.199 1.00 41.81 81 SER A C 1
ATOM 687 O O . SER A 1 81 ? -10.279 -14.459 -41.580 1.00 41.81 81 SER A O 1
A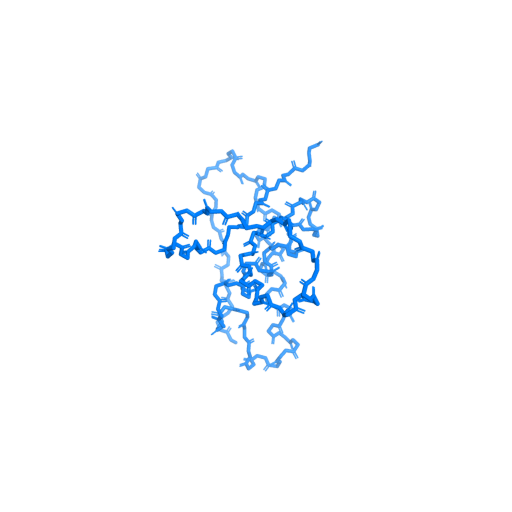TOM 689 N N . ARG A 1 82 ? -11.726 -15.344 -43.036 1.00 44.19 82 ARG A N 1
ATOM 690 C CA . ARG A 1 82 ? -12.537 -14.139 -43.274 1.00 44.19 82 ARG A CA 1
ATOM 691 C C . ARG A 1 82 ? -13.580 -13.925 -42.167 1.00 44.19 82 ARG A C 1
ATOM 693 O O . ARG A 1 82 ? -14.759 -13.859 -42.472 1.00 44.19 82 ARG A O 1
ATOM 700 N N . LEU A 1 83 ? -13.200 -13.805 -40.897 1.00 44.62 83 LEU A N 1
ATOM 701 C CA . LEU A 1 83 ? -14.137 -13.379 -39.847 1.00 44.62 83 LEU A CA 1
ATOM 702 C C . LEU A 1 83 ? -13.415 -12.507 -38.815 1.00 44.62 83 LEU A C 1
ATOM 704 O O . LEU A 1 83 ? -12.315 -12.830 -38.388 1.00 44.62 83 LEU A O 1
ATOM 708 N N . LEU A 1 84 ? -14.079 -11.419 -38.411 1.00 44.00 84 LEU A N 1
ATOM 709 C CA . LEU A 1 84 ? -13.666 -10.415 -37.415 1.00 44.00 84 LEU A CA 1
ATOM 710 C C . LEU A 1 84 ? -12.840 -9.221 -37.934 1.00 44.00 84 LEU A C 1
ATOM 712 O O . LEU A 1 84 ? -11.869 -8.787 -37.317 1.00 44.00 84 LEU A O 1
ATOM 716 N N . ARG A 1 85 ? -13.306 -8.573 -39.011 1.00 39.97 85 ARG A N 1
ATOM 717 C CA . ARG A 1 85 ? -13.100 -7.120 -39.159 1.00 39.97 85 ARG A CA 1
ATOM 718 C C . ARG A 1 85 ? -14.141 -6.384 -38.313 1.00 39.97 85 ARG A C 1
ATOM 720 O O . ARG A 1 85 ? -15.204 -6.024 -38.802 1.00 39.97 85 ARG A O 1
ATOM 727 N N . GLY A 1 86 ? -13.832 -6.177 -37.035 1.00 41.16 86 GLY A N 1
ATOM 728 C CA . GLY A 1 86 ? -14.565 -5.232 -36.195 1.00 41.16 86 GLY A CA 1
ATOM 729 C C . GLY A 1 86 ? -14.318 -3.802 -36.678 1.00 41.16 86 GLY A C 1
ATOM 730 O O . GLY A 1 86 ? -13.244 -3.241 -36.465 1.00 41.16 86 GLY A O 1
ATOM 731 N N . THR A 1 87 ? -15.299 -3.210 -37.353 1.00 48.19 87 THR A N 1
ATOM 732 C CA . THR A 1 87 ? -15.332 -1.788 -37.717 1.00 48.19 87 THR A CA 1
ATOM 733 C C . THR A 1 87 ? -15.704 -0.952 -36.491 1.00 48.19 87 THR A C 1
ATOM 735 O O . THR A 1 87 ? -16.855 -0.567 -36.317 1.00 48.19 87 THR A O 1
ATOM 738 N N . GLY A 1 88 ? -14.736 -0.694 -35.610 1.00 41.56 88 GLY A N 1
ATOM 739 C CA . GLY A 1 88 ? -14.920 0.146 -34.423 1.00 41.56 88 GLY A CA 1
ATOM 740 C C . GLY A 1 88 ? -14.294 1.527 -34.598 1.00 41.56 88 GLY A C 1
ATOM 741 O O . GLY A 1 88 ? -13.074 1.672 -34.527 1.00 41.56 88 GLY A O 1
ATOM 742 N N . LYS A 1 89 ? -15.124 2.553 -34.812 1.00 41.81 89 LYS A N 1
ATOM 743 C CA . LYS A 1 89 ? -14.754 3.978 -34.779 1.00 41.81 89 LYS A CA 1
ATOM 744 C C . LYS A 1 89 ? -14.427 4.431 -33.344 1.00 41.81 89 LYS A C 1
ATOM 746 O O . LYS A 1 89 ? -15.181 5.192 -32.768 1.00 41.81 89 LYS A O 1
ATOM 751 N N . PHE A 1 90 ? -13.307 4.000 -32.775 1.00 43.88 90 PHE A N 1
ATOM 752 C CA . PHE A 1 90 ? -12.733 4.610 -31.564 1.00 43.88 90 PHE A CA 1
ATOM 753 C C . PHE A 1 90 ? -11.208 4.571 -31.671 1.00 43.88 90 PHE A C 1
ATOM 755 O O . PHE A 1 90 ? -10.506 3.813 -31.005 1.00 43.88 90 PHE A O 1
ATOM 762 N N . LYS A 1 91 ? -10.676 5.361 -32.609 1.00 40.22 91 LYS A N 1
ATOM 763 C CA . LYS A 1 91 ? -9.244 5.652 -32.662 1.00 40.22 91 LYS A CA 1
ATOM 764 C C . LYS A 1 91 ? -8.975 6.800 -31.689 1.00 40.22 91 LYS A C 1
ATOM 766 O O . LYS A 1 91 ? -9.454 7.900 -31.921 1.00 40.22 91 LYS A O 1
ATOM 771 N N . ASN A 1 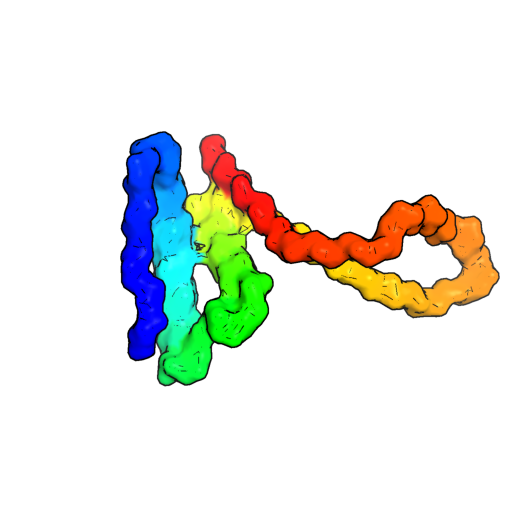92 ? -8.153 6.522 -30.680 1.00 39.12 92 ASN A N 1
ATOM 772 C CA . ASN A 1 92 ? -7.422 7.492 -29.853 1.00 39.12 92 ASN A CA 1
ATOM 773 C C . ASN A 1 92 ? -8.116 8.011 -28.587 1.00 39.12 92 ASN A C 1
ATOM 775 O O . ASN A 1 92 ? -8.075 9.205 -28.317 1.00 39.12 92 ASN A O 1
ATOM 779 N N . ILE A 1 93 ? -8.639 7.116 -27.749 1.00 43.41 93 ILE A N 1
ATOM 780 C CA . ILE A 1 93 ? -8.739 7.418 -26.316 1.00 43.41 93 ILE A CA 1
ATOM 781 C C . ILE A 1 93 ? -7.872 6.391 -25.588 1.00 43.41 93 ILE A C 1
ATOM 783 O O . ILE A 1 93 ? -8.164 5.197 -25.593 1.00 43.41 93 ILE A O 1
ATOM 787 N N . ILE A 1 94 ? -6.734 6.853 -25.069 1.00 45.09 94 ILE A N 1
ATOM 788 C CA . ILE A 1 94 ? -5.915 6.104 -24.117 1.00 45.09 94 ILE A CA 1
ATOM 789 C C . ILE A 1 94 ? -6.581 6.357 -22.770 1.00 45.09 94 ILE A C 1
ATOM 791 O O . ILE A 1 94 ? -6.452 7.450 -22.226 1.00 45.09 94 ILE A O 1
ATOM 795 N N . TYR A 1 95 ? -7.352 5.394 -22.273 1.00 42.66 95 TYR A N 1
ATOM 796 C CA . TYR A 1 95 ? -7.837 5.465 -20.900 1.00 42.66 95 TYR A CA 1
ATOM 797 C C . TYR A 1 95 ? -6.649 5.186 -19.965 1.00 42.66 95 TYR A C 1
ATOM 799 O O . TYR A 1 95 ? -5.948 4.190 -20.178 1.00 42.66 95 TYR A O 1
ATOM 807 N N . PRO A 1 96 ? -6.369 6.054 -18.977 1.00 48.09 96 PRO A N 1
ATOM 808 C CA . PRO A 1 96 ? -5.431 5.722 -17.911 1.00 48.09 96 PRO A CA 1
ATOM 809 C C . PRO A 1 96 ? -5.979 4.501 -17.160 1.00 48.09 96 PRO A C 1
ATOM 811 O O . PRO A 1 96 ? -7.190 4.388 -16.975 1.00 48.09 96 PRO A O 1
ATOM 814 N N . GLY A 1 97 ? -5.105 3.546 -16.832 1.00 53.81 97 GLY A N 1
ATOM 815 C CA . GLY A 1 97 ? -5.486 2.225 -16.325 1.00 53.81 97 GLY A CA 1
ATOM 816 C C . GLY A 1 97 ? -6.484 2.309 -15.172 1.00 53.81 97 GLY A C 1
ATOM 817 O O . GLY A 1 97 ? -6.206 2.916 -14.142 1.00 53.81 97 GLY A O 1
ATOM 818 N N . VAL A 1 98 ? -7.655 1.704 -15.353 1.00 60.31 98 VAL A N 1
ATOM 819 C CA . VAL A 1 98 ? -8.708 1.682 -14.337 1.00 60.31 98 VAL A CA 1
ATOM 820 C C . VAL A 1 98 ? -8.466 0.480 -13.433 1.00 60.31 98 VAL A C 1
ATOM 822 O O . VAL A 1 98 ? -8.368 -0.647 -13.912 1.00 60.31 98 VAL A O 1
ATOM 825 N N . LEU A 1 99 ? -8.379 0.701 -12.121 1.00 68.44 99 LEU A N 1
ATOM 826 C CA . LEU A 1 99 ? -8.381 -0.380 -11.139 1.00 68.44 99 LEU A CA 1
ATOM 827 C C . LEU A 1 99 ? -9.767 -0.491 -10.515 1.00 68.44 99 LEU A C 1
ATOM 829 O O . LEU A 1 99 ? -10.203 0.403 -9.789 1.00 68.44 99 LEU A O 1
ATOM 833 N N . LEU A 1 100 ? -10.442 -1.608 -10.764 1.00 76.25 100 LEU A N 1
ATOM 834 C CA . LEU A 1 100 ? -11.686 -1.937 -10.089 1.00 76.25 100 LEU A CA 1
ATOM 835 C C . LEU A 1 100 ? -11.367 -2.686 -8.796 1.00 76.25 100 LEU A C 1
ATOM 837 O O . LEU A 1 100 ? -10.801 -3.778 -8.824 1.00 76.25 100 LEU A O 1
ATOM 841 N N . LEU A 1 101 ? -11.735 -2.086 -7.665 1.00 77.62 101 LEU A N 1
ATOM 842 C CA . LEU A 1 101 ? -11.619 -2.681 -6.339 1.00 77.62 101 LEU A CA 1
ATOM 843 C C . LEU A 1 101 ? -13.006 -3.083 -5.845 1.00 77.62 101 LEU A C 1
ATOM 845 O O . LEU A 1 101 ? -13.884 -2.235 -5.697 1.00 77.62 101 LEU A O 1
ATOM 849 N N . ALA A 1 102 ? -13.194 -4.371 -5.573 1.00 75.94 102 ALA A N 1
ATOM 850 C CA . ALA A 1 102 ? -14.429 -4.899 -5.014 1.00 75.94 102 ALA A CA 1
ATOM 851 C C . ALA A 1 102 ? -14.146 -5.562 -3.665 1.00 75.94 102 ALA A C 1
ATOM 853 O O . ALA A 1 102 ? -13.330 -6.477 -3.555 1.00 75.94 102 ALA A O 1
ATOM 854 N N . LYS A 1 103 ? -14.833 -5.102 -2.621 1.00 71.38 103 LYS A N 1
ATOM 855 C CA . LYS A 1 103 ? -14.793 -5.733 -1.305 1.00 71.38 103 LYS A CA 1
ATOM 856 C C . LYS A 1 103 ? -15.773 -6.902 -1.296 1.00 71.38 103 LYS A C 1
ATOM 858 O O . LYS A 1 103 ? -16.964 -6.696 -1.517 1.00 71.38 103 LYS A O 1
ATOM 863 N N . ILE A 1 104 ? -15.281 -8.105 -1.018 1.00 66.44 104 ILE A N 1
ATOM 864 C CA . ILE A 1 104 ? -16.148 -9.247 -0.721 1.00 66.44 104 ILE A CA 1
ATOM 865 C C . ILE A 1 104 ? -16.577 -9.091 0.745 1.00 66.44 104 ILE A C 1
ATOM 867 O O . ILE A 1 104 ? -15.719 -8.981 1.625 1.00 66.44 104 ILE A O 1
ATOM 871 N N . VAL A 1 105 ? -17.885 -8.967 0.981 1.00 53.50 105 VAL A N 1
ATOM 872 C CA . VAL A 1 105 ? -18.507 -8.880 2.317 1.00 53.50 105 VAL A CA 1
ATOM 873 C C . VAL A 1 105 ? -18.970 -10.261 2.741 1.00 53.50 105 VAL A C 1
ATOM 875 O O . VAL A 1 105 ? -19.566 -10.948 1.883 1.00 53.50 105 VAL A O 1
#